Protein AF-A0A843E8D0-F1 (afdb_monomer_lite)

Foldseek 3Di:
DAAQPPRDDDDPPDQADPPPRHGRPDHDPLPVLVVVLQVLLVVLQVLLVVLQCCLPPVVPLVVSQVSLVVSLVSLVVSLVSLVPRPDDDPVSVVSNVSSVNSNVSSVVSNVSSVVSPDD

Radius of gyration: 20.39 Å; chains: 1; bounding box: 46×19×60 Å

pLDDT: mean 85.43, std 8.16, range [61.66, 95.56]

Sequence (119 aa):
MKCPKCGTENEEGEIFCGNCDWKLNMKYGGEKMAVNAVYFSFAAVAMGIISLVFAFLVNVPIVAVITGAIGMFLGGYTQSFVRITKIGGPVKNKLVVIAIVGLLLSVIGFVYAFAHLSF

Secondary structure (DSSP, 8-state):
-B-TTT--B--TT-SB-TTT--BTTS---HHHHHHHHHHHHHHHHHHHHHHHHIIIII--HHHHHHHHHHHHHHHHHHHHHHHHS---SHHHHHHHHHHHHHHHHHHHHHHHHHHT---

Structure (mmCIF, N/CA/C/O backbone):
data_AF-A0A843E8D0-F1
#
_entry.id   AF-A0A843E8D0-F1
#
loop_
_atom_site.group_PDB
_atom_site.id
_atom_site.type_symbol
_atom_site.label_atom_id
_atom_site.label_alt_id
_atom_site.label_comp_id
_atom_site.label_asym_id
_atom_site.label_entity_id
_atom_site.label_seq_id
_atom_site.pdbx_PDB_ins_code
_atom_site.Cartn_x
_atom_site.Cartn_y
_atom_site.Cartn_z
_atom_site.occupancy
_atom_site.B_iso_or_equiv
_atom_site.auth_seq_id
_atom_site.auth_comp_id
_atom_site.auth_asym_id
_atom_site.auth_atom_id
_atom_site.pdbx_PDB_model_num
ATOM 1 N N . MET A 1 1 ? -22.655 7.856 30.325 1.00 89.06 1 MET A N 1
ATOM 2 C CA . MET A 1 1 ? -21.753 8.329 29.244 1.00 89.06 1 MET A CA 1
ATOM 3 C C . MET A 1 1 ? -21.529 7.264 28.170 1.00 89.06 1 MET A C 1
ATOM 5 O O . MET A 1 1 ? -21.408 6.086 28.481 1.00 89.06 1 MET A O 1
ATOM 9 N N . LYS A 1 2 ? -21.434 7.656 26.894 1.00 91.56 2 LYS A N 1
ATOM 10 C CA . LYS A 1 2 ? -21.239 6.716 25.775 1.00 91.56 2 LYS A CA 1
ATOM 11 C C . LYS A 1 2 ? -19.753 6.414 25.541 1.00 91.56 2 LYS A C 1
ATOM 13 O O . LYS A 1 2 ? -18.946 7.335 25.436 1.00 91.56 2 LYS A O 1
ATOM 18 N N . CYS A 1 3 ? -19.380 5.137 25.439 1.00 91.56 3 CYS A N 1
ATOM 19 C CA . CYS A 1 3 ? -17.993 4.729 25.213 1.00 91.56 3 CYS A CA 1
ATOM 20 C C . CYS A 1 3 ? -17.495 5.198 23.834 1.00 91.56 3 CYS A C 1
ATOM 22 O O . CYS A 1 3 ? -18.113 4.848 22.826 1.00 91.56 3 CYS A O 1
ATOM 24 N N . PRO A 1 4 ? -16.341 5.888 23.742 1.00 87.31 4 PRO A N 1
ATOM 25 C CA . PRO A 1 4 ? -15.824 6.369 22.462 1.00 87.31 4 PRO A CA 1
ATOM 26 C C . PRO A 1 4 ? -15.277 5.248 21.558 1.00 87.31 4 PRO A C 1
ATOM 28 O O . PRO A 1 4 ? -15.055 5.494 20.379 1.00 87.31 4 PRO A O 1
ATOM 31 N N . LYS A 1 5 ? -15.042 4.034 22.087 1.00 85.75 5 LYS A N 1
ATOM 32 C CA . LYS A 1 5 ? -14.544 2.874 21.323 1.00 85.75 5 LYS A CA 1
ATOM 33 C C . LYS A 1 5 ? -15.660 2.014 20.734 1.00 85.75 5 LYS A C 1
ATOM 35 O O . LYS A 1 5 ? -15.585 1.661 19.565 1.00 85.75 5 LYS A O 1
ATOM 40 N N . CYS A 1 6 ? -16.632 1.602 21.549 1.00 88.06 6 CYS A N 1
ATOM 41 C CA . CYS A 1 6 ? -17.662 0.635 21.141 1.00 88.06 6 CYS A CA 1
ATOM 42 C C . CYS A 1 6 ? -19.082 1.212 21.111 1.00 88.06 6 CYS A C 1
ATOM 44 O O . CYS A 1 6 ? -19.998 0.531 20.665 1.00 88.06 6 CYS A O 1
ATOM 46 N N . GLY A 1 7 ? -19.291 2.436 21.603 1.00 89.00 7 GLY A N 1
ATOM 47 C CA . GLY A 1 7 ? -20.605 3.072 21.627 1.00 89.00 7 GLY A CA 1
ATOM 48 C C . GLY A 1 7 ? -21.562 2.585 22.722 1.00 89.00 7 GLY A C 1
ATOM 49 O O . GLY A 1 7 ? -22.685 3.074 22.757 1.00 89.00 7 GLY A O 1
ATOM 50 N N . THR A 1 8 ? -21.155 1.673 23.611 1.00 94.38 8 THR A N 1
ATOM 51 C CA . THR A 1 8 ? -21.976 1.231 24.755 1.00 94.38 8 THR A CA 1
ATOM 52 C C . THR A 1 8 ? -22.250 2.384 25.727 1.00 94.38 8 THR A C 1
ATOM 54 O O . THR A 1 8 ? -21.368 3.211 25.974 1.00 94.38 8 THR A O 1
ATOM 57 N N . GLU A 1 9 ? -23.459 2.437 26.282 1.00 95.56 9 GLU A N 1
ATOM 58 C CA . GLU A 1 9 ? -23.842 3.350 27.363 1.00 95.56 9 GLU A CA 1
ATOM 59 C C . GLU A 1 9 ? -23.285 2.823 28.695 1.00 95.56 9 GLU A C 1
ATOM 61 O O . GLU A 1 9 ? -23.460 1.653 29.011 1.00 95.56 9 GLU A O 1
ATOM 66 N N . ASN A 1 10 ? -22.549 3.660 29.422 1.00 94.25 10 ASN A N 1
ATOM 67 C CA . ASN A 1 10 ? -21.904 3.345 30.703 1.00 94.25 10 ASN A CA 1
ATOM 68 C C . ASN A 1 10 ? -22.399 4.333 31.766 1.00 94.25 10 ASN A C 1
ATOM 70 O O . ASN A 1 10 ? -22.816 5.443 31.410 1.00 94.25 10 ASN A O 1
ATOM 74 N N . GLU A 1 11 ? -22.343 3.970 33.043 1.00 93.50 11 GLU A N 1
ATOM 75 C CA . GLU A 1 11 ? -22.789 4.853 34.127 1.00 93.50 11 GLU A CA 1
ATOM 76 C C . GLU A 1 11 ? -21.852 6.062 34.300 1.00 93.50 11 GLU A C 1
ATOM 78 O O . GLU A 1 11 ? -20.699 6.075 33.852 1.00 93.50 11 GLU A O 1
ATOM 83 N N . GLU A 1 12 ? -22.358 7.142 34.897 1.00 88.31 12 GLU A N 1
ATOM 84 C CA . GLU A 1 12 ? -21.530 8.311 35.203 1.00 88.31 12 GLU A CA 1
ATOM 85 C C . GLU A 1 12 ? -20.575 7.994 36.361 1.00 88.31 12 GLU A C 1
ATOM 87 O O . GLU A 1 12 ? -20.999 7.596 37.440 1.00 88.31 12 GLU A O 1
ATOM 92 N N . GLY A 1 13 ? -19.269 8.163 36.130 1.00 88.38 13 GLY A N 1
ATOM 93 C CA . GLY A 1 13 ? -18.217 7.845 37.103 1.00 88.38 13 GLY A CA 1
ATOM 94 C C . GLY A 1 13 ? -17.442 6.557 36.808 1.00 88.38 13 GLY A C 1
ATOM 95 O O . GLY A 1 13 ? -16.373 6.353 37.387 1.00 88.38 13 GLY A O 1
ATOM 96 N N . GLU A 1 14 ? -17.898 5.724 35.866 1.00 91.50 14 GLU A N 1
ATOM 97 C CA . GLU A 1 14 ? -17.136 4.546 35.445 1.00 91.50 14 GLU A CA 1
ATOM 98 C C . GLU A 1 14 ? -15.814 4.933 34.760 1.00 91.50 14 GLU A C 1
ATOM 100 O O . GLU A 1 14 ? -15.734 5.832 33.918 1.00 91.50 14 GLU A O 1
ATOM 105 N N . ILE A 1 15 ? -14.737 4.230 35.121 1.00 93.44 15 ILE A N 1
ATOM 106 C CA . ILE A 1 15 ? -13.390 4.487 34.583 1.00 93.44 15 ILE A CA 1
ATOM 107 C C . ILE A 1 15 ? -13.175 3.716 33.272 1.00 93.44 15 ILE A C 1
ATOM 109 O O . ILE A 1 15 ? -12.517 4.217 32.351 1.00 93.44 15 ILE A O 1
ATOM 113 N N . PHE A 1 16 ? -13.735 2.509 33.177 1.00 95.06 16 PHE A N 1
ATOM 114 C CA . PHE A 1 16 ? -13.616 1.596 32.042 1.00 95.06 16 PHE A CA 1
ATOM 115 C C . PHE A 1 16 ? -14.999 1.211 31.531 1.00 95.06 16 PHE A C 1
ATOM 117 O O . PHE A 1 16 ? -15.951 1.149 32.296 1.00 95.06 16 PHE A O 1
ATOM 124 N N . CYS A 1 17 ? -15.103 0.947 30.233 1.00 94.19 17 CYS A N 1
ATOM 125 C CA . CYS A 1 17 ? -16.348 0.498 29.633 1.00 94.19 17 CYS A CA 1
ATOM 126 C C . CYS A 1 17 ? -16.618 -0.974 29.959 1.00 94.19 17 CYS A C 1
ATOM 128 O O . CYS A 1 17 ? -15.815 -1.819 29.562 1.00 94.19 17 CYS A O 1
ATOM 130 N N . GLY A 1 18 ? -17.782 -1.283 30.537 1.00 92.62 18 GLY A N 1
ATOM 131 C CA . GLY A 1 18 ? -18.168 -2.646 30.936 1.00 92.62 18 GLY A CA 1
ATOM 132 C C . GLY A 1 18 ? -18.358 -3.662 29.797 1.00 92.62 18 GLY A C 1
ATOM 133 O O . GLY A 1 18 ? -18.564 -4.839 30.058 1.00 92.62 18 GLY A O 1
ATOM 134 N N . ASN A 1 19 ? -18.287 -3.236 28.530 1.00 92.44 19 ASN A N 1
ATOM 135 C CA . ASN A 1 19 ? -18.409 -4.121 27.361 1.00 92.44 19 ASN A CA 1
ATOM 136 C C . ASN A 1 19 ? -17.081 -4.361 26.617 1.00 92.44 19 ASN A C 1
ATOM 138 O O . ASN A 1 19 ? -16.898 -5.393 25.981 1.00 92.44 19 ASN A O 1
ATOM 142 N N . CYS A 1 20 ? -16.158 -3.394 26.606 1.00 90.50 20 CYS A N 1
ATOM 143 C CA . CYS A 1 20 ? -14.962 -3.464 25.748 1.00 90.50 20 CYS A CA 1
ATOM 144 C C . CYS A 1 20 ? -13.651 -3.079 26.444 1.00 90.50 20 CYS A C 1
ATOM 146 O O . CYS A 1 20 ? -12.638 -2.880 25.750 1.00 90.50 20 CYS A O 1
ATOM 148 N N . ASP A 1 21 ? -13.714 -2.890 27.766 1.00 92.38 21 ASP A N 1
ATOM 149 C CA . ASP A 1 21 ? -12.625 -2.548 28.688 1.00 92.38 21 ASP A CA 1
ATOM 150 C C . ASP A 1 21 ? -11.842 -1.279 28.321 1.00 92.38 21 ASP A C 1
ATOM 152 O O . ASP A 1 21 ? -10.701 -1.064 28.733 1.00 92.38 21 ASP A O 1
ATOM 156 N N . TRP A 1 22 ? -12.428 -0.399 27.504 1.00 91.38 22 TRP A N 1
ATOM 157 C CA . TRP A 1 22 ? -11.783 0.856 27.126 1.00 91.38 22 TRP A CA 1
ATOM 158 C C . TRP A 1 22 ? -11.925 1.900 28.217 1.00 91.38 22 TRP A C 1
ATOM 160 O O . TRP A 1 22 ? -13.024 2.127 28.718 1.00 91.38 22 TRP A O 1
ATOM 170 N N . LYS A 1 23 ? -10.831 2.597 28.523 1.00 93.50 23 LYS A N 1
ATOM 171 C CA . LYS A 1 23 ? -10.846 3.702 29.478 1.00 93.50 23 LYS A CA 1
ATOM 172 C C . LYS A 1 23 ? -11.691 4.853 28.928 1.00 93.50 23 LYS A C 1
ATOM 174 O O . LYS A 1 23 ? -11.345 5.444 27.906 1.00 93.50 23 LYS A O 1
ATOM 179 N N . LEU A 1 24 ? -12.787 5.180 29.605 1.00 90.94 24 LEU A N 1
ATOM 180 C CA . LEU A 1 24 ? -13.805 6.118 29.117 1.00 90.94 24 LEU A CA 1
ATOM 181 C C . LEU A 1 24 ? -13.274 7.555 28.984 1.00 90.94 24 LEU A C 1
ATOM 183 O O . LEU A 1 24 ? -13.652 8.272 28.062 1.00 90.94 24 LEU A O 1
ATOM 187 N N . ASN A 1 25 ? -12.295 7.919 29.815 1.00 86.94 25 ASN A N 1
ATOM 188 C CA . ASN A 1 25 ? -11.589 9.204 29.763 1.00 86.94 25 ASN A CA 1
ATOM 189 C C . ASN A 1 25 ? -10.471 9.274 28.703 1.00 86.94 25 ASN A C 1
ATOM 191 O O . ASN A 1 25 ? -9.712 10.241 28.666 1.00 86.94 25 ASN A O 1
ATOM 195 N N . MET A 1 26 ? -10.324 8.257 27.847 1.00 84.31 26 MET A N 1
ATOM 196 C CA . MET A 1 26 ? -9.324 8.236 26.780 1.00 84.31 26 MET A CA 1
ATOM 197 C C . MET A 1 26 ? -9.998 8.375 25.412 1.00 84.31 26 MET A C 1
ATOM 199 O O . MET A 1 26 ? -10.858 7.570 25.044 1.00 84.31 26 MET A O 1
ATOM 203 N N . LYS A 1 27 ? -9.573 9.370 24.618 1.00 78.44 27 LYS A N 1
ATOM 204 C CA . LYS A 1 27 ? -10.036 9.535 23.231 1.00 78.44 27 LYS A CA 1
ATOM 205 C C . LYS A 1 27 ? -9.745 8.266 22.428 1.00 78.44 27 LYS A C 1
ATOM 207 O O . LYS A 1 27 ? -8.604 7.810 22.359 1.00 78.44 27 LYS A O 1
ATOM 212 N N . TYR A 1 28 ? -10.769 7.721 21.780 1.00 73.75 28 TYR A N 1
ATOM 213 C CA . TYR A 1 28 ? -10.596 6.623 20.840 1.00 73.75 28 TYR A CA 1
ATOM 214 C C . TYR A 1 28 ? -10.145 7.172 19.480 1.00 73.75 28 TYR A C 1
ATOM 216 O O . TYR A 1 28 ? -10.878 7.898 18.816 1.00 73.75 28 TYR A O 1
ATOM 224 N N . GLY A 1 29 ? -8.905 6.865 19.087 1.00 66.00 29 GLY A N 1
ATOM 225 C CA . GLY A 1 29 ? -8.299 7.315 17.823 1.00 66.00 29 GLY A CA 1
ATOM 226 C C . GLY A 1 29 ? -8.209 6.242 16.731 1.00 66.00 29 GLY A C 1
ATOM 227 O O . GLY A 1 29 ? -7.619 6.494 15.684 1.00 66.00 29 GLY A O 1
ATOM 228 N N . GLY A 1 30 ? -8.751 5.040 16.969 1.00 63.25 30 GLY A N 1
ATOM 229 C CA . GLY A 1 30 ? -8.541 3.875 16.098 1.00 63.25 30 GLY A CA 1
ATOM 230 C C . GLY A 1 30 ? -9.166 4.001 14.705 1.00 63.25 30 GLY A C 1
ATOM 231 O O . GLY A 1 30 ? -8.611 3.488 13.736 1.00 63.25 30 GLY A O 1
ATOM 232 N N . GLU A 1 31 ? -10.277 4.729 14.590 1.00 64.81 31 GLU A N 1
ATOM 233 C CA . GLU A 1 31 ? -11.039 4.850 13.343 1.00 64.81 31 GLU A CA 1
ATOM 234 C C . GLU A 1 31 ? -10.286 5.644 12.263 1.00 64.81 31 GLU A C 1
ATOM 236 O O . GLU A 1 31 ? -10.165 5.192 11.126 1.00 64.81 31 GLU A O 1
ATOM 241 N N . LYS A 1 32 ? -9.672 6.782 12.624 1.00 63.19 32 LYS A N 1
ATOM 242 C CA . LYS A 1 32 ? -8.912 7.610 11.667 1.00 63.19 32 LYS A CA 1
ATOM 243 C C . LYS A 1 32 ? -7.676 6.890 11.122 1.00 63.19 32 LYS A C 1
ATOM 245 O O . LYS A 1 32 ? -7.337 7.037 9.951 1.00 63.19 32 LYS A O 1
ATOM 250 N N . MET A 1 33 ? -7.024 6.072 11.951 1.00 62.50 33 MET A N 1
ATOM 251 C CA . MET A 1 33 ? -5.903 5.236 11.510 1.00 62.50 33 MET A CA 1
ATOM 252 C C . MET A 1 33 ? -6.345 4.144 10.528 1.00 62.50 33 MET A C 1
ATOM 254 O O . MET A 1 33 ? -5.595 3.815 9.610 1.00 62.50 33 MET A O 1
ATOM 258 N N . ALA A 1 34 ? -7.560 3.611 10.686 1.00 66.69 34 ALA A N 1
ATOM 259 C CA . ALA A 1 34 ? -8.108 2.607 9.782 1.00 66.69 34 ALA A CA 1
ATOM 260 C C . ALA A 1 34 ? -8.453 3.184 8.403 1.00 66.69 34 ALA A C 1
ATOM 262 O O . ALA A 1 34 ? -8.116 2.576 7.390 1.00 66.69 34 ALA A O 1
ATOM 263 N N . VAL A 1 35 ? -9.048 4.381 8.349 1.00 72.94 35 VAL A N 1
ATOM 264 C CA . VAL A 1 35 ? -9.353 5.070 7.081 1.00 72.94 35 VAL A CA 1
ATOM 265 C C . VAL A 1 35 ? -8.074 5.358 6.293 1.00 72.94 35 VAL A C 1
ATOM 267 O O . VAL A 1 35 ? -8.005 5.056 5.102 1.00 72.94 35 VAL A O 1
ATOM 270 N N . ASN A 1 36 ? -7.022 5.846 6.956 1.00 79.06 36 ASN A N 1
ATOM 271 C CA . ASN A 1 36 ? -5.735 6.081 6.297 1.00 79.06 36 ASN A CA 1
ATOM 272 C C . ASN A 1 36 ? -5.143 4.785 5.718 1.00 79.06 36 ASN A C 1
ATOM 274 O O . ASN A 1 36 ? -4.624 4.791 4.603 1.00 79.06 36 ASN A O 1
ATOM 278 N N . ALA A 1 37 ? -5.270 3.656 6.424 1.00 78.25 37 ALA A N 1
ATOM 279 C CA . ALA A 1 37 ? -4.800 2.358 5.937 1.00 78.25 37 ALA A CA 1
ATOM 280 C C . ALA A 1 37 ? -5.529 1.902 4.656 1.00 78.25 37 ALA A C 1
ATOM 282 O O . ALA A 1 37 ? -4.906 1.324 3.762 1.00 78.25 37 ALA A O 1
ATOM 283 N N . VAL A 1 38 ? -6.829 2.193 4.543 1.00 82.19 38 VAL A N 1
ATOM 284 C CA . VAL A 1 38 ? -7.620 1.926 3.332 1.00 82.19 38 VAL A CA 1
ATOM 285 C C . VAL A 1 38 ? -7.083 2.744 2.154 1.00 82.19 38 VAL A C 1
ATOM 287 O O . VAL A 1 38 ? -6.767 2.165 1.115 1.00 82.19 38 VAL A O 1
ATOM 290 N N . TYR A 1 39 ? -6.904 4.060 2.324 1.00 85.94 39 TYR A N 1
ATOM 291 C CA . TYR A 1 39 ? -6.374 4.941 1.273 1.00 85.94 39 TYR A CA 1
ATOM 292 C C . TYR A 1 39 ? -5.004 4.490 0.768 1.00 85.94 39 TYR A C 1
ATOM 294 O O . TYR A 1 39 ? -4.799 4.379 -0.441 1.00 85.94 39 TYR A O 1
ATOM 302 N N . PHE A 1 40 ? -4.081 4.170 1.677 1.00 85.19 40 PHE A N 1
ATOM 303 C CA . PHE A 1 40 ? -2.757 3.708 1.271 1.00 85.19 40 PHE A CA 1
ATOM 304 C C . PHE A 1 40 ? -2.799 2.349 0.555 1.00 85.19 40 PHE A C 1
ATOM 306 O O . PHE A 1 40 ? -2.030 2.142 -0.380 1.00 85.19 40 PHE A O 1
ATOM 313 N N . SER A 1 41 ? -3.707 1.442 0.937 1.00 84.12 41 SER A N 1
ATOM 314 C CA . SER A 1 41 ? -3.854 0.138 0.267 1.00 84.12 41 SER A CA 1
ATOM 315 C C . SER A 1 41 ? -4.292 0.300 -1.192 1.00 84.12 41 SER A C 1
ATOM 317 O O . SER A 1 41 ? -3.728 -0.334 -2.082 1.00 84.12 41 SER A O 1
ATOM 319 N N . PHE A 1 42 ? -5.248 1.195 -1.458 1.00 87.50 42 PHE A N 1
ATOM 320 C CA . PHE A 1 42 ? -5.651 1.523 -2.828 1.00 87.50 42 PHE A CA 1
ATOM 321 C C . PHE A 1 42 ? -4.547 2.243 -3.604 1.00 87.50 42 PHE A C 1
ATOM 323 O O . PHE A 1 42 ? -4.317 1.921 -4.768 1.00 87.50 42 PHE A O 1
ATOM 330 N N . ALA A 1 43 ? -3.825 3.165 -2.962 1.00 88.19 43 ALA A N 1
ATOM 331 C CA . ALA A 1 43 ? -2.695 3.849 -3.585 1.00 88.19 43 ALA A CA 1
ATOM 332 C C . ALA A 1 43 ? -1.581 2.869 -3.995 1.00 88.19 43 ALA A C 1
ATOM 334 O O . ALA A 1 43 ? -1.032 2.992 -5.087 1.00 88.19 43 ALA A O 1
ATOM 335 N N . ALA A 1 44 ? -1.285 1.860 -3.167 1.00 88.94 44 ALA A N 1
ATOM 336 C CA . ALA A 1 44 ? -0.296 0.829 -3.483 1.00 88.94 44 ALA A CA 1
ATOM 337 C C . ALA A 1 44 ? -0.697 0.005 -4.718 1.00 88.94 44 ALA A C 1
ATOM 339 O O . ALA A 1 44 ? 0.130 -0.235 -5.596 1.00 88.94 44 ALA A O 1
ATOM 340 N N . VAL A 1 45 ? -1.972 -0.384 -4.827 1.00 90.19 45 VAL A N 1
ATOM 341 C CA . VAL A 1 45 ? -2.486 -1.085 -6.016 1.00 90.19 45 VAL A CA 1
ATOM 342 C C . VAL A 1 45 ? -2.428 -0.193 -7.251 1.00 90.19 45 VAL A C 1
ATOM 344 O O . VAL A 1 45 ? -1.953 -0.640 -8.291 1.00 90.19 45 VAL A O 1
ATOM 347 N N . ALA A 1 46 ? -2.860 1.066 -7.144 1.00 90.69 46 ALA A N 1
ATOM 348 C CA . ALA A 1 46 ? -2.812 2.013 -8.253 1.00 90.69 46 ALA A CA 1
ATOM 349 C C . ALA A 1 46 ? -1.379 2.187 -8.775 1.00 90.69 46 ALA A C 1
ATOM 351 O O . ALA A 1 46 ? -1.148 2.071 -9.973 1.00 90.69 46 ALA A O 1
ATOM 352 N N . MET A 1 47 ? -0.406 2.365 -7.878 1.00 89.44 47 MET A N 1
ATOM 353 C CA . MET A 1 47 ? 1.013 2.458 -8.234 1.00 89.44 47 MET A CA 1
ATOM 354 C C . MET A 1 47 ? 1.538 1.183 -8.905 1.00 89.44 47 MET A C 1
ATOM 356 O O . MET A 1 47 ? 2.259 1.274 -9.897 1.00 89.44 47 MET A O 1
ATOM 360 N N . GLY A 1 48 ? 1.143 0.002 -8.420 1.00 88.69 48 GLY A N 1
ATOM 361 C CA . GLY A 1 48 ? 1.502 -1.273 -9.046 1.00 88.69 48 GLY A CA 1
ATOM 362 C C . GLY A 1 48 ? 0.930 -1.423 -10.458 1.00 88.69 48 GLY A C 1
ATOM 363 O O . GLY A 1 48 ? 1.645 -1.812 -11.378 1.00 88.69 48 GLY A O 1
ATOM 364 N N . ILE A 1 49 ? -0.337 -1.049 -10.661 1.00 91.25 49 ILE A N 1
ATOM 365 C CA . ILE A 1 49 ? -0.969 -1.046 -11.989 1.00 91.25 49 ILE A CA 1
ATOM 366 C C . ILE A 1 49 ? -0.261 -0.056 -12.914 1.00 91.25 49 ILE A C 1
ATOM 368 O O . ILE A 1 49 ? 0.045 -0.401 -14.050 1.00 91.25 49 ILE A O 1
ATOM 372 N N . ILE A 1 50 ? 0.045 1.150 -12.431 1.00 90.56 50 ILE A N 1
ATOM 373 C CA . ILE A 1 50 ? 0.768 2.162 -13.207 1.00 90.56 50 ILE A CA 1
ATOM 374 C C . ILE A 1 50 ? 2.147 1.630 -13.623 1.00 90.56 50 ILE A C 1
ATOM 376 O O . ILE A 1 50 ? 2.516 1.756 -14.789 1.00 90.56 50 ILE A O 1
ATOM 380 N N . SER A 1 51 ? 2.880 0.976 -12.714 1.00 89.12 51 SER A N 1
ATOM 381 C CA . SER A 1 51 ? 4.165 0.336 -13.031 1.00 89.12 51 SER A CA 1
ATOM 382 C C . SER A 1 51 ? 4.019 -0.705 -14.146 1.00 89.12 51 SER A C 1
ATOM 384 O O . SER A 1 51 ? 4.777 -0.661 -15.111 1.00 89.12 51 SER A O 1
ATOM 386 N N . LEU A 1 52 ? 3.002 -1.573 -14.084 1.00 88.75 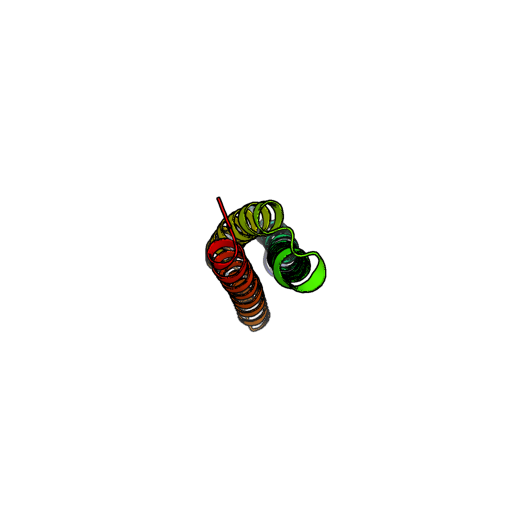52 LEU A N 1
ATOM 387 C CA . LEU A 1 52 ? 2.724 -2.551 -15.141 1.00 88.75 52 LEU A CA 1
ATOM 388 C C . LEU A 1 52 ? 2.352 -1.891 -16.472 1.00 88.75 52 LEU A C 1
ATOM 390 O O . LEU A 1 52 ? 2.830 -2.312 -17.519 1.00 88.75 52 LEU A O 1
ATOM 394 N N . VAL A 1 53 ? 1.532 -0.841 -16.454 1.00 89.94 53 VAL A N 1
ATOM 395 C CA . VAL A 1 53 ? 1.145 -0.117 -17.672 1.00 89.94 53 VAL A CA 1
ATOM 396 C C . VAL A 1 53 ? 2.373 0.496 -18.343 1.00 89.94 53 VAL A C 1
ATOM 398 O O . VAL A 1 53 ? 2.573 0.309 -19.541 1.00 89.94 53 VAL A O 1
ATOM 401 N N . PHE A 1 54 ? 3.247 1.163 -17.588 1.00 86.81 54 PHE A N 1
ATOM 402 C CA . PHE A 1 54 ? 4.475 1.720 -18.159 1.00 86.81 54 PHE A CA 1
ATOM 403 C C . PHE A 1 54 ? 5.457 0.641 -18.628 1.00 86.81 54 PHE A C 1
ATOM 405 O O . PHE A 1 54 ? 6.111 0.829 -19.655 1.00 86.81 54 PHE A O 1
ATOM 412 N N . ALA A 1 55 ? 5.522 -0.488 -17.917 1.00 84.25 55 ALA A N 1
ATOM 413 C CA . ALA A 1 55 ? 6.382 -1.613 -18.258 1.00 84.25 55 ALA A CA 1
ATOM 414 C C . ALA A 1 55 ? 5.939 -2.326 -19.549 1.00 84.25 55 ALA A C 1
ATOM 416 O O . ALA A 1 55 ? 6.776 -2.616 -20.398 1.00 84.25 55 ALA A O 1
ATOM 417 N N . PHE A 1 56 ? 4.638 -2.591 -19.711 1.00 84.25 56 PHE A N 1
ATOM 418 C CA . PHE A 1 56 ? 4.111 -3.432 -20.794 1.00 84.25 56 PHE A CA 1
ATOM 419 C C . PHE A 1 56 ? 3.511 -2.653 -21.969 1.00 84.25 56 PHE A C 1
ATOM 421 O O . PHE A 1 56 ? 3.653 -3.085 -23.109 1.00 84.25 56 PHE A O 1
ATOM 428 N N . LEU A 1 57 ? 2.823 -1.532 -21.723 1.00 84.06 57 LEU A N 1
ATOM 429 C CA . LEU A 1 57 ? 2.087 -0.804 -22.769 1.00 84.06 57 LEU A CA 1
ATOM 430 C C . LEU A 1 57 ? 2.898 0.348 -23.365 1.00 84.06 57 LEU A C 1
ATOM 432 O O . LEU A 1 57 ? 2.815 0.593 -24.564 1.00 84.06 57 LEU A O 1
ATOM 436 N N . VAL A 1 58 ? 3.665 1.064 -22.539 1.00 82.12 58 VAL A N 1
ATOM 437 C CA . VAL A 1 58 ? 4.383 2.278 -22.974 1.00 82.12 58 VAL A CA 1
ATOM 438 C C . VAL A 1 58 ? 5.848 1.986 -23.326 1.00 82.12 58 VAL A C 1
ATOM 440 O O . VAL A 1 58 ? 6.463 2.768 -24.041 1.00 82.12 58 VAL A O 1
ATOM 443 N N . ASN A 1 59 ? 6.401 0.847 -22.885 1.00 79.81 59 ASN A N 1
ATOM 444 C CA . ASN A 1 59 ? 7.791 0.442 -23.144 1.00 79.81 59 ASN A CA 1
ATOM 445 C C . ASN A 1 59 ? 8.826 1.490 -22.679 1.00 79.81 59 ASN A C 1
ATOM 447 O O . ASN A 1 59 ? 9.863 1.698 -23.306 1.00 79.81 59 ASN A O 1
ATOM 451 N N . VAL A 1 60 ? 8.545 2.168 -21.559 1.00 85.25 60 VAL A N 1
ATOM 452 C CA . VAL A 1 60 ? 9.465 3.135 -20.934 1.00 85.25 60 VAL A CA 1
ATOM 453 C C . VAL A 1 60 ? 9.996 2.523 -19.632 1.00 85.25 60 VAL A C 1
ATOM 455 O O . VAL A 1 60 ? 9.432 2.766 -18.558 1.00 85.25 60 VAL A O 1
ATOM 458 N N . PRO A 1 61 ? 11.070 1.710 -19.695 1.00 82.81 61 PRO A 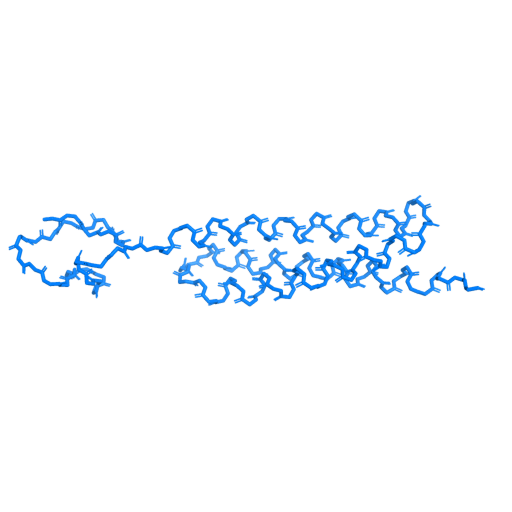N 1
ATOM 459 C CA . PRO A 1 61 ? 11.512 0.893 -18.564 1.00 82.81 61 PRO A CA 1
ATOM 460 C C . PRO A 1 61 ? 11.996 1.737 -17.377 1.00 82.81 61 PRO A C 1
ATOM 462 O O . PRO A 1 61 ? 11.747 1.377 -16.231 1.00 82.81 61 PRO A O 1
ATOM 465 N N . ILE A 1 62 ? 12.591 2.910 -17.622 1.00 87.38 62 ILE A N 1
ATOM 466 C CA . ILE A 1 62 ? 13.086 3.813 -16.566 1.00 87.38 62 ILE A CA 1
ATOM 467 C C . ILE A 1 62 ? 11.949 4.264 -15.637 1.00 87.38 62 ILE A C 1
ATOM 469 O O . ILE A 1 62 ? 12.063 4.184 -14.414 1.00 87.38 62 ILE A O 1
ATOM 473 N N . VAL A 1 63 ? 10.830 4.716 -16.212 1.00 86.69 63 VAL A N 1
ATOM 474 C CA . VAL A 1 63 ? 9.672 5.192 -15.439 1.00 86.69 63 VAL A CA 1
ATOM 475 C C . VAL A 1 63 ? 9.042 4.031 -14.676 1.00 86.69 63 VAL A C 1
ATOM 477 O O . VAL A 1 63 ? 8.759 4.156 -13.487 1.00 86.69 63 VAL A O 1
ATOM 480 N N . ALA A 1 64 ? 8.896 2.875 -15.325 1.00 86.62 64 ALA A N 1
ATOM 481 C CA . ALA A 1 64 ? 8.328 1.686 -14.704 1.00 86.62 64 ALA A CA 1
ATOM 482 C C . ALA A 1 64 ? 9.158 1.168 -13.515 1.00 86.62 64 ALA A C 1
ATOM 484 O O . ALA A 1 64 ? 8.571 0.763 -12.509 1.00 86.62 64 ALA A O 1
ATOM 485 N N . VAL A 1 65 ? 10.494 1.242 -13.589 1.00 89.19 65 VAL A N 1
ATOM 486 C CA . VAL A 1 65 ? 11.411 0.903 -12.487 1.00 89.19 65 VAL A CA 1
ATOM 487 C C . VAL A 1 65 ? 11.223 1.855 -11.306 1.00 89.19 65 VAL A C 1
ATOM 489 O O . VAL A 1 65 ? 11.055 1.398 -10.175 1.00 89.19 65 VAL A O 1
ATOM 492 N N . ILE A 1 66 ? 11.189 3.170 -11.545 1.00 91.06 66 ILE A N 1
ATOM 493 C CA . ILE A 1 66 ? 11.003 4.167 -10.478 1.00 91.06 66 ILE A CA 1
ATOM 494 C C . ILE A 1 66 ? 9.636 3.983 -9.810 1.00 91.06 66 ILE A C 1
ATOM 496 O O . ILE A 1 66 ? 9.546 3.868 -8.587 1.00 91.06 66 ILE A O 1
ATOM 500 N N . THR A 1 67 ? 8.563 3.906 -10.600 1.00 90.00 67 THR A N 1
ATOM 501 C CA . THR A 1 67 ? 7.206 3.720 -10.073 1.00 90.00 67 THR A CA 1
ATOM 502 C C . THR A 1 67 ? 7.056 2.376 -9.362 1.00 90.00 67 THR A C 1
ATOM 504 O O . THR A 1 67 ? 6.433 2.320 -8.303 1.00 90.00 67 THR A O 1
ATOM 507 N N . GLY A 1 68 ? 7.661 1.310 -9.893 1.00 90.06 68 GLY A N 1
ATOM 508 C CA . GLY A 1 68 ? 7.671 -0.018 -9.280 1.00 90.06 68 GL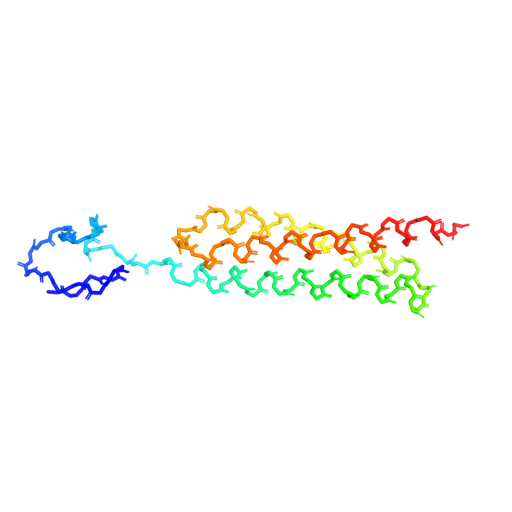Y A CA 1
ATOM 509 C C . GLY A 1 68 ? 8.377 -0.024 -7.925 1.00 90.06 68 GLY A C 1
ATOM 510 O O . GLY A 1 68 ? 7.820 -0.522 -6.948 1.00 90.06 68 GLY A O 1
ATOM 511 N N . ALA A 1 69 ? 9.544 0.619 -7.820 1.00 92.25 69 ALA A N 1
ATOM 512 C CA . ALA A 1 69 ? 10.266 0.756 -6.557 1.00 92.25 69 ALA A CA 1
ATOM 513 C C . ALA A 1 69 ? 9.442 1.524 -5.509 1.00 92.25 69 ALA A C 1
ATOM 515 O O . ALA A 1 69 ? 9.295 1.067 -4.374 1.00 92.25 69 ALA A O 1
ATOM 516 N N . ILE A 1 70 ? 8.833 2.653 -5.893 1.00 92.31 70 ILE A N 1
ATOM 517 C CA . ILE A 1 70 ? 7.952 3.425 -5.001 1.00 92.31 70 ILE A CA 1
ATOM 518 C C . ILE A 1 70 ? 6.742 2.577 -4.571 1.00 92.31 70 ILE A C 1
ATOM 520 O O . ILE A 1 70 ? 6.377 2.569 -3.393 1.00 92.31 70 ILE A O 1
ATOM 524 N N . GLY A 1 71 ? 6.152 1.822 -5.501 1.00 90.19 71 GLY A N 1
ATOM 525 C CA . GLY A 1 71 ? 5.065 0.881 -5.232 1.00 90.19 71 GLY A CA 1
ATOM 526 C C . GLY A 1 71 ? 5.454 -0.214 -4.235 1.00 90.19 71 GLY A C 1
ATOM 527 O O . GLY A 1 71 ? 4.675 -0.523 -3.335 1.00 90.19 71 GLY A O 1
ATOM 528 N N . MET A 1 72 ? 6.682 -0.740 -4.311 1.00 92.00 72 MET A N 1
ATOM 529 C CA . MET A 1 72 ? 7.198 -1.725 -3.353 1.00 92.00 72 MET A CA 1
ATOM 530 C C . MET A 1 72 ? 7.346 -1.141 -1.943 1.00 92.00 72 MET A C 1
ATOM 532 O O . MET A 1 72 ? 6.908 -1.764 -0.973 1.00 92.00 72 MET A O 1
ATOM 536 N N . PHE A 1 73 ? 7.894 0.071 -1.814 1.00 91.50 73 PHE A N 1
ATOM 537 C CA . PHE A 1 73 ? 8.005 0.753 -0.520 1.00 91.50 73 PHE A CA 1
ATOM 538 C C . PHE A 1 73 ? 6.629 1.054 0.091 1.00 91.50 73 PHE A C 1
ATOM 540 O O . PHE A 1 73 ? 6.394 0.750 1.262 1.00 91.50 73 PHE A O 1
ATOM 547 N N . LEU A 1 74 ? 5.692 1.586 -0.700 1.00 88.69 74 LEU A N 1
ATOM 548 C CA . LEU A 1 74 ? 4.316 1.844 -0.258 1.00 88.69 74 LEU A CA 1
ATOM 549 C C . LEU A 1 74 ? 3.572 0.549 0.104 1.00 88.69 74 LEU A C 1
ATOM 551 O O . LEU A 1 74 ? 2.897 0.485 1.132 1.00 88.69 74 LEU A O 1
ATOM 555 N N . GLY A 1 75 ? 3.719 -0.509 -0.695 1.00 87.75 75 GLY A N 1
ATOM 556 C CA . GLY A 1 75 ? 3.138 -1.826 -0.428 1.00 87.75 75 GLY A CA 1
ATOM 557 C C . GLY A 1 75 ? 3.670 -2.457 0.866 1.00 87.75 75 GLY A C 1
ATOM 558 O O . GLY A 1 75 ? 2.905 -2.979 1.676 1.00 87.75 75 GLY A O 1
ATOM 559 N N . GLY A 1 76 ? 4.975 -2.349 1.123 1.00 86.75 76 GLY A N 1
ATOM 560 C CA . GLY A 1 76 ? 5.581 -2.818 2.373 1.00 86.75 76 GLY A CA 1
ATOM 561 C C . GLY A 1 76 ? 5.155 -1.986 3.588 1.00 86.75 76 GLY A C 1
ATOM 562 O O . GLY A 1 76 ? 4.883 -2.524 4.669 1.00 86.75 76 GLY A O 1
ATOM 563 N N . TYR A 1 77 ? 5.027 -0.671 3.406 1.00 86.62 77 TYR A N 1
ATOM 564 C CA . TYR A 1 77 ? 4.545 0.229 4.449 1.00 86.62 77 TYR A CA 1
ATOM 565 C C . TYR A 1 77 ? 3.086 -0.070 4.819 1.00 86.62 77 TYR A C 1
ATOM 567 O O . TYR A 1 77 ? 2.773 -0.217 5.999 1.00 86.62 77 TYR A O 1
ATOM 575 N N . THR A 1 78 ? 2.202 -0.256 3.832 1.00 85.56 78 THR A N 1
ATOM 576 C CA . THR A 1 78 ? 0.783 -0.596 4.064 1.00 85.56 78 THR A CA 1
ATOM 577 C C . THR A 1 78 ? 0.601 -1.920 4.795 1.00 85.56 78 THR A C 1
ATOM 579 O O . THR A 1 78 ? -0.190 -1.983 5.734 1.00 85.56 78 THR A O 1
ATOM 582 N N . GLN A 1 79 ? 1.368 -2.954 4.437 1.00 83.88 79 GLN A N 1
ATOM 583 C CA . GLN A 1 79 ? 1.416 -4.237 5.150 1.00 83.88 79 GLN A CA 1
ATOM 584 C C . GLN A 1 79 ? 1.678 -4.054 6.649 1.00 83.88 79 GLN A C 1
ATOM 586 O O . GLN A 1 79 ? 0.938 -4.570 7.492 1.00 83.88 79 GLN A O 1
ATOM 591 N N . SER A 1 80 ? 2.732 -3.304 6.973 1.00 84.19 80 SER A N 1
ATOM 592 C CA . SER A 1 80 ? 3.116 -3.012 8.354 1.00 84.19 80 SER A CA 1
ATOM 593 C C . SER A 1 80 ? 2.044 -2.177 9.056 1.00 84.19 80 SER A C 1
ATOM 595 O O . SER A 1 80 ? 1.669 -2.478 10.189 1.00 84.19 80 SER A O 1
ATOM 597 N N . PHE A 1 81 ? 1.481 -1.187 8.358 1.00 79.25 81 PHE A N 1
ATOM 598 C CA . PHE A 1 81 ? 0.481 -0.274 8.903 1.00 79.25 81 PHE A CA 1
ATOM 599 C C . PHE A 1 81 ? -0.847 -0.980 9.233 1.00 79.25 81 PHE A C 1
ATOM 601 O O . PHE A 1 81 ? -1.383 -0.827 10.328 1.00 79.25 81 PHE A O 1
ATOM 608 N N . VAL A 1 82 ? -1.363 -1.837 8.346 1.00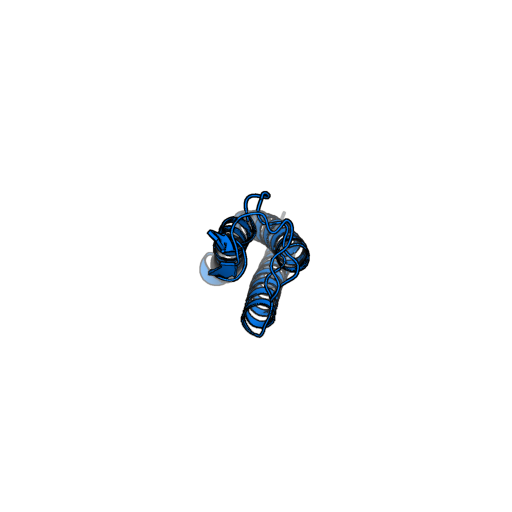 80.94 82 VAL A N 1
ATOM 609 C CA . VAL A 1 82 ? -2.606 -2.594 8.592 1.00 80.94 82 VAL A CA 1
ATOM 610 C C . VAL A 1 82 ? -2.452 -3.547 9.785 1.00 80.94 82 VAL A C 1
ATOM 612 O O . VAL A 1 82 ? -3.406 -3.750 10.538 1.00 80.94 82 VAL A O 1
ATOM 615 N N . ARG A 1 83 ? -1.252 -4.098 10.024 1.00 76.88 83 A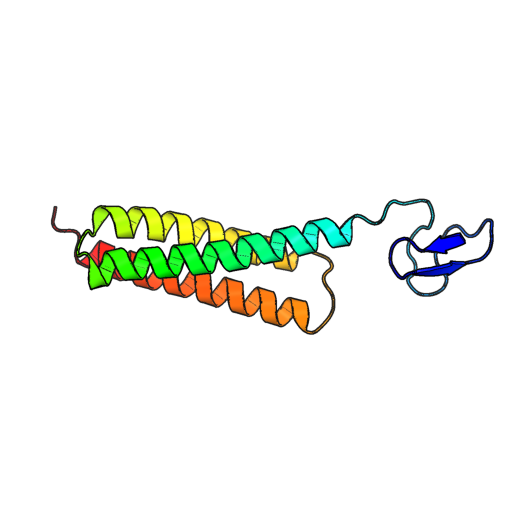RG A N 1
ATOM 616 C CA . ARG A 1 83 ? -0.994 -4.965 11.188 1.00 76.88 83 ARG A CA 1
ATOM 617 C C . ARG A 1 83 ? -0.977 -4.212 12.517 1.00 76.88 83 ARG A C 1
ATOM 619 O O . ARG A 1 83 ? -1.452 -4.774 13.501 1.00 76.88 83 ARG A O 1
ATOM 626 N N . ILE A 1 84 ? -0.456 -2.982 12.551 1.00 75.75 84 ILE A N 1
ATOM 627 C CA . ILE A 1 84 ? -0.435 -2.160 13.776 1.00 75.75 84 ILE A CA 1
ATOM 628 C C . ILE A 1 84 ? -1.802 -1.545 14.089 1.00 75.75 84 ILE A C 1
ATOM 630 O O . ILE A 1 84 ? -2.096 -1.258 15.251 1.00 75.75 84 ILE A O 1
ATOM 634 N N . THR A 1 85 ? -2.666 -1.358 13.086 1.00 73.31 85 THR A N 1
ATOM 635 C CA . THR A 1 85 ? -4.030 -0.896 13.350 1.00 73.31 85 THR A CA 1
ATOM 636 C C . THR A 1 85 ? -4.824 -1.960 14.116 1.00 73.31 85 THR A C 1
ATOM 638 O O . THR A 1 85 ? -4.841 -3.135 13.751 1.00 73.31 85 THR A O 1
ATOM 641 N N . LYS A 1 86 ? -5.552 -1.551 15.164 1.00 68.06 86 LYS A N 1
ATOM 642 C CA . LYS A 1 86 ? -6.492 -2.421 15.902 1.00 68.06 86 LYS A CA 1
ATOM 643 C C . LYS A 1 86 ? -7.799 -2.664 15.123 1.00 68.06 86 LYS A C 1
ATOM 645 O O . LYS A 1 86 ? -8.870 -2.721 15.722 1.00 68.06 86 LYS A O 1
ATOM 650 N N . ILE A 1 87 ? -7.728 -2.779 13.793 1.00 66.44 87 ILE A N 1
ATOM 651 C CA . ILE A 1 87 ? -8.870 -3.164 12.957 1.00 66.44 87 ILE A CA 1
ATOM 652 C C . ILE A 1 87 ? -9.156 -4.639 13.243 1.00 66.44 87 ILE A C 1
ATOM 654 O O . ILE A 1 87 ? -8.330 -5.509 12.972 1.00 66.44 87 ILE A O 1
ATOM 658 N N . GLY A 1 88 ? -10.312 -4.918 13.834 1.00 64.44 88 GLY A N 1
ATOM 659 C CA . GLY A 1 88 ? -10.789 -6.277 14.068 1.00 64.44 88 GLY A CA 1
ATOM 660 C C . GLY A 1 88 ? -11.630 -6.797 12.902 1.00 64.44 88 GLY A C 1
ATOM 661 O O . GLY A 1 88 ? -12.255 -6.025 12.177 1.00 64.44 88 GLY A O 1
ATOM 662 N N . GLY A 1 89 ? -11.682 -8.120 12.745 1.00 76.69 89 GLY A N 1
ATOM 663 C CA . GLY A 1 89 ? -12.666 -8.787 11.889 1.00 76.69 89 GLY A CA 1
ATOM 664 C C . GLY A 1 89 ? -12.268 -8.978 10.414 1.00 76.69 89 GLY A C 1
ATOM 665 O O . GLY A 1 89 ? -11.100 -8.825 10.044 1.00 76.69 89 GLY A O 1
ATOM 666 N N . PRO A 1 90 ? -13.237 -9.335 9.546 1.00 76.69 90 PRO A N 1
ATOM 667 C CA . PRO A 1 90 ? -12.990 -9.749 8.158 1.00 76.69 90 PRO A CA 1
ATOM 668 C C . PRO A 1 90 ? -12.440 -8.624 7.268 1.00 76.69 90 PRO A C 1
ATOM 670 O O . PRO A 1 90 ? -11.800 -8.892 6.252 1.00 76.69 90 PRO A O 1
ATOM 673 N N . VAL A 1 91 ? -12.648 -7.362 7.656 1.00 80.12 91 VAL A N 1
ATOM 674 C CA . VAL A 1 91 ? -12.148 -6.180 6.937 1.00 80.12 91 VAL A CA 1
ATOM 675 C C . VAL A 1 91 ? -10.619 -6.109 6.976 1.00 80.12 91 VAL A C 1
ATOM 677 O O . VAL A 1 91 ? -10.004 -5.813 5.953 1.00 80.12 91 VAL A O 1
ATOM 680 N N . LYS A 1 92 ? -9.993 -6.471 8.107 1.00 81.75 92 LYS A N 1
ATOM 681 C CA . LYS A 1 92 ? -8.527 -6.546 8.229 1.00 81.75 92 LYS A CA 1
ATOM 682 C C . LYS A 1 92 ? -7.942 -7.513 7.203 1.00 81.75 92 LYS A C 1
ATOM 684 O O . LYS A 1 92 ? -7.001 -7.158 6.501 1.00 81.75 92 LYS A O 1
ATOM 689 N N . ASN A 1 93 ? -8.520 -8.709 7.086 1.00 83.25 93 ASN A N 1
ATOM 690 C CA . ASN A 1 93 ? -8.032 -9.719 6.149 1.00 83.25 93 ASN A CA 1
ATOM 691 C C . ASN A 1 93 ? -8.139 -9.227 4.701 1.00 83.25 93 ASN A C 1
ATOM 693 O O . ASN A 1 93 ? -7.177 -9.353 3.951 1.00 83.25 93 ASN A O 1
ATOM 697 N N . LYS A 1 94 ? -9.259 -8.591 4.329 1.00 86.56 94 LYS A N 1
ATOM 698 C CA . LYS A 1 94 ? -9.423 -7.993 2.993 1.00 86.56 94 LYS A CA 1
ATOM 699 C C . LYS A 1 94 ? -8.371 -6.914 2.707 1.00 86.56 94 LYS A C 1
ATOM 701 O O . LYS A 1 94 ? -7.764 -6.937 1.643 1.00 86.56 94 LYS A O 1
ATOM 706 N N . LEU A 1 95 ? -8.114 -6.012 3.656 1.00 85.81 95 LEU A N 1
ATOM 707 C CA . LEU A 1 95 ? -7.107 -4.949 3.514 1.00 85.81 95 LEU A CA 1
ATOM 708 C C . LEU A 1 95 ? -5.688 -5.498 3.362 1.00 85.81 95 LEU A C 1
ATOM 710 O O . LEU A 1 95 ? -4.950 -5.056 2.486 1.00 85.81 95 LEU A O 1
ATOM 714 N N . VAL A 1 96 ? -5.322 -6.494 4.175 1.00 86.00 96 VAL A N 1
ATOM 715 C CA . VAL A 1 96 ? -4.024 -7.169 4.051 1.00 86.00 96 VAL A CA 1
ATOM 716 C C . VAL A 1 96 ? -3.886 -7.795 2.666 1.00 86.00 96 VAL A C 1
ATOM 718 O O . VAL A 1 96 ? -2.862 -7.593 2.024 1.00 86.00 96 VAL A O 1
ATOM 721 N N . VAL A 1 97 ? -4.912 -8.502 2.179 1.00 89.19 97 VAL A N 1
ATOM 722 C CA . VAL A 1 97 ? -4.895 -9.122 0.845 1.00 89.19 97 VAL A CA 1
ATOM 723 C C . VAL A 1 97 ? -4.707 -8.071 -0.253 1.00 89.19 97 VAL A C 1
ATOM 725 O O . VAL A 1 97 ? -3.845 -8.251 -1.106 1.00 89.19 97 VAL A O 1
ATOM 728 N N . ILE A 1 98 ? -5.432 -6.949 -0.204 1.00 89.00 98 ILE A N 1
ATOM 729 C CA . ILE A 1 98 ? -5.288 -5.853 -1.180 1.00 89.00 98 ILE A CA 1
ATOM 730 C C . ILE A 1 98 ? -3.858 -5.293 -1.174 1.00 89.00 98 ILE A C 1
ATOM 732 O O . ILE A 1 98 ? -3.269 -5.107 -2.237 1.00 89.00 98 ILE A O 1
ATOM 736 N N . ALA A 1 99 ? -3.272 -5.079 0.007 1.00 87.81 99 ALA A N 1
ATOM 737 C CA . ALA A 1 99 ? -1.894 -4.608 0.128 1.00 87.81 99 ALA A CA 1
ATOM 738 C C . ALA A 1 99 ? -0.875 -5.614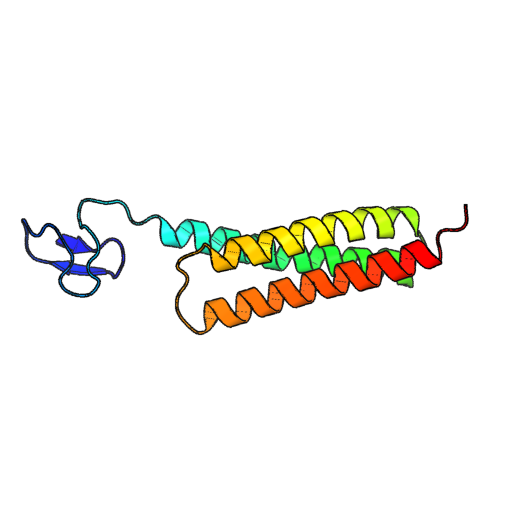 -0.445 1.00 87.81 99 ALA A C 1
ATOM 740 O O . ALA A 1 99 ? 0.063 -5.205 -1.126 1.00 87.81 99 ALA A O 1
ATOM 741 N N . ILE A 1 100 ? -1.069 -6.926 -0.223 1.00 89.94 100 ILE A N 1
ATOM 742 C CA . ILE A 1 100 ? -0.228 -7.976 -0.839 1.00 89.94 100 ILE A CA 1
ATOM 743 C C . ILE A 1 100 ? -0.337 -7.911 -2.359 1.00 89.94 100 ILE A C 1
ATOM 745 O O . ILE A 1 100 ? 0.681 -7.939 -3.041 1.00 89.94 100 ILE A O 1
ATOM 749 N N . VAL A 1 101 ? -1.555 -7.806 -2.893 1.00 93.19 101 VAL A N 1
ATOM 750 C CA . VAL A 1 101 ? -1.780 -7.736 -4.341 1.00 93.19 101 VAL A CA 1
ATOM 751 C C . VAL A 1 101 ? -1.074 -6.518 -4.937 1.00 93.19 101 VAL A C 1
ATOM 753 O O . VAL A 1 101 ? -0.323 -6.669 -5.894 1.00 93.19 101 VAL A O 1
ATOM 756 N N . GLY A 1 102 ? -1.233 -5.329 -4.347 1.00 90.50 102 GLY A N 1
ATOM 757 C CA . GLY A 1 102 ? -0.550 -4.117 -4.814 1.00 90.50 102 GLY A CA 1
ATOM 758 C C . GLY A 1 102 ? 0.977 -4.222 -4.760 1.00 90.50 102 GLY A C 1
ATOM 759 O O . GLY A 1 102 ? 1.662 -3.814 -5.701 1.00 90.50 102 GLY A O 1
ATOM 760 N N . LEU A 1 103 ? 1.512 -4.839 -3.700 1.00 92.38 103 LEU A N 1
ATOM 761 C CA . LEU A 1 103 ? 2.940 -5.124 -3.582 1.00 92.38 103 LEU A CA 1
ATOM 762 C C . LEU A 1 103 ? 3.408 -6.049 -4.712 1.00 92.38 103 LEU A C 1
ATOM 764 O O . LEU A 1 103 ? 4.354 -5.706 -5.411 1.00 92.38 103 LEU A O 1
ATOM 768 N N . LEU A 1 104 ? 2.734 -7.183 -4.924 1.00 93.62 104 LEU A N 1
ATOM 769 C CA . LEU A 1 104 ? 3.099 -8.161 -5.954 1.00 93.62 104 LEU A CA 1
ATOM 770 C C . LEU A 1 104 ? 3.058 -7.559 -7.361 1.00 93.62 104 LEU A C 1
ATOM 772 O O . LEU A 1 104 ? 3.991 -7.772 -8.130 1.00 93.62 104 LEU A O 1
ATOM 776 N N . LEU A 1 105 ? 2.029 -6.767 -7.681 1.00 92.50 105 LEU A N 1
ATOM 777 C CA . LEU A 1 105 ? 1.944 -6.058 -8.963 1.00 92.50 105 LEU A CA 1
ATOM 778 C C . LEU A 1 105 ? 3.148 -5.127 -9.163 1.00 92.50 105 LEU A C 1
ATOM 780 O O . LEU A 1 105 ? 3.735 -5.106 -10.243 1.00 92.50 105 LEU A O 1
ATOM 784 N N . SER A 1 106 ? 3.556 -4.419 -8.106 1.00 92.44 106 SER A N 1
ATOM 785 C CA . SER A 1 106 ? 4.736 -3.548 -8.133 1.00 92.44 106 SER A CA 1
ATOM 786 C C . SER A 1 106 ? 6.035 -4.340 -8.329 1.00 92.44 106 SER A C 1
ATOM 788 O O . SER A 1 106 ? 6.883 -3.914 -9.108 1.00 92.44 106 SER A O 1
ATOM 790 N N . VAL A 1 107 ? 6.182 -5.509 -7.685 1.00 93.88 107 VAL A N 1
ATOM 791 C CA . VAL A 1 107 ? 7.347 -6.395 -7.881 1.00 93.88 107 VAL A CA 1
ATOM 792 C C . VAL A 1 107 ? 7.424 -6.882 -9.326 1.00 93.88 107 VAL A C 1
ATOM 794 O O . VAL A 1 107 ? 8.485 -6.811 -9.936 1.00 93.88 107 VAL A O 1
ATOM 797 N N . ILE A 1 108 ? 6.310 -7.359 -9.887 1.00 93.19 108 ILE A N 1
ATOM 798 C CA . ILE A 1 108 ? 6.271 -7.883 -11.258 1.00 93.19 108 ILE A CA 1
ATOM 799 C C . ILE A 1 108 ? 6.622 -6.778 -12.261 1.00 93.19 108 ILE A C 1
ATOM 801 O O . ILE A 1 108 ? 7.473 -6.990 -13.125 1.00 93.19 108 ILE A O 1
ATOM 805 N N . GLY A 1 109 ? 6.011 -5.595 -12.121 1.00 89.25 109 GLY A N 1
ATOM 806 C CA . GLY A 1 109 ? 6.296 -4.443 -12.979 1.00 89.25 109 GLY A CA 1
ATOM 807 C C . GLY A 1 109 ? 7.754 -3.996 -12.890 1.00 89.25 109 GLY A C 1
ATOM 808 O O . GLY A 1 109 ? 8.401 -3.812 -13.919 1.00 89.25 109 GLY A O 1
ATOM 809 N N . PHE A 1 110 ? 8.300 -3.916 -11.673 1.00 92.75 110 PHE A N 1
ATOM 810 C CA . PHE A 1 110 ? 9.704 -3.586 -11.444 1.00 92.75 110 PHE A CA 1
ATOM 811 C C . PHE A 1 110 ? 10.651 -4.598 -12.099 1.00 92.75 110 PHE A C 1
ATOM 813 O O . PHE A 1 110 ? 11.533 -4.200 -12.853 1.00 92.75 110 PHE A O 1
ATOM 820 N N . VAL A 1 111 ? 10.466 -5.899 -11.844 1.00 93.19 111 VAL A N 1
ATOM 821 C CA . VAL A 1 111 ? 11.354 -6.956 -12.360 1.00 93.19 111 VAL A CA 1
ATOM 822 C C . VAL A 1 111 ? 11.332 -6.993 -13.885 1.00 93.19 111 VAL A C 1
ATOM 824 O O . VAL A 1 111 ? 12.389 -7.062 -14.510 1.00 93.19 111 VAL A O 1
ATOM 827 N N . TYR A 1 112 ? 10.147 -6.905 -14.494 1.00 90.31 112 TYR A N 1
ATOM 828 C CA . TYR A 1 112 ? 10.020 -6.906 -15.950 1.00 90.31 112 TYR A CA 1
ATOM 829 C C . TYR A 1 112 ? 10.690 -5.682 -16.584 1.00 90.31 112 TYR A C 1
ATOM 831 O O . TYR A 1 112 ? 11.451 -5.821 -17.543 1.00 90.31 112 TYR A O 1
ATOM 839 N N . ALA A 1 113 ? 10.432 -4.490 -16.036 1.00 88.25 113 ALA A N 1
ATOM 840 C CA . ALA A 1 113 ? 11.018 -3.251 -16.529 1.00 88.25 113 ALA A CA 1
ATOM 841 C C . ALA A 1 113 ? 12.540 -3.228 -16.356 1.00 88.25 113 ALA A C 1
ATOM 843 O O . ALA A 1 113 ? 13.249 -2.778 -17.251 1.00 88.25 113 ALA A O 1
ATOM 844 N N . PHE A 1 114 ? 13.042 -3.759 -15.240 1.00 88.69 114 PHE A N 1
ATOM 845 C CA . PHE A 1 114 ? 14.473 -3.880 -14.984 1.00 88.69 114 PHE A CA 1
ATOM 846 C C . PHE A 1 114 ? 15.155 -4.824 -15.983 1.00 88.69 114 PHE A C 1
ATOM 848 O O . PHE A 1 114 ? 16.233 -4.513 -16.478 1.00 88.69 114 PHE A O 1
ATOM 855 N N . ALA A 1 115 ? 14.512 -5.940 -16.340 1.00 88.44 115 ALA A N 1
ATOM 856 C CA . ALA A 1 115 ? 15.036 -6.875 -17.338 1.00 88.44 115 ALA A CA 1
ATOM 857 C C . ALA A 1 115 ? 15.120 -6.276 -18.757 1.00 88.44 115 ALA A C 1
ATOM 859 O O . ALA A 1 115 ? 15.960 -6.697 -19.546 1.00 88.44 115 ALA A O 1
ATOM 860 N N . HIS A 1 116 ? 14.270 -5.295 -19.072 1.00 84.06 116 HIS A N 1
ATOM 861 C CA . HIS A 1 116 ? 14.245 -4.592 -20.362 1.00 84.06 116 HIS A CA 1
ATOM 862 C C . HIS A 1 116 ? 14.947 -3.229 -20.315 1.00 84.06 116 HIS A C 1
ATOM 864 O O . HIS A 1 116 ? 14.854 -2.444 -21.259 1.00 84.06 116 HIS A O 1
ATOM 870 N N . LEU A 1 117 ? 15.648 -2.929 -19.221 1.00 83.44 117 LEU A N 1
ATOM 871 C CA . LEU A 1 117 ? 16.437 -1.716 -19.085 1.00 83.44 117 LEU A CA 1
ATOM 872 C C . LEU A 1 117 ? 17.744 -1.890 -19.878 1.00 83.44 117 LEU A C 1
ATOM 874 O O . LEU A 1 117 ? 18.755 -2.347 -19.352 1.00 83.44 117 LEU A O 1
ATOM 878 N N . SER A 1 118 ? 17.710 -1.570 -21.171 1.00 68.62 118 SER A N 1
ATOM 879 C CA . SER A 1 118 ? 18.913 -1.475 -22.001 1.00 68.62 118 SER A CA 1
ATOM 880 C C . SER A 1 118 ? 19.672 -0.192 -21.646 1.00 68.62 118 SER A C 1
ATOM 882 O O . SER A 1 118 ? 19.142 0.902 -21.857 1.00 68.62 118 SER A O 1
ATOM 884 N N . PHE A 1 119 ? 20.867 -0.350 -21.071 1.00 61.66 119 PHE A N 1
ATOM 885 C CA . PHE A 1 119 ? 21.814 0.730 -20.775 1.00 61.66 119 PHE A CA 1
ATOM 886 C C . PHE A 1 119 ? 22.574 1.184 -22.021 1.00 61.66 119 PHE A C 1
ATOM 888 O O . PHE A 1 119 ? 22.867 0.317 -22.876 1.00 61.66 119 PHE A O 1
#